Protein AF-A0A1C4ABR2-F1 (afdb_monomer_lite)

Organism: NCBI:txid1798183

Foldseek 3Di:
DEEEAEQADLDCDDDRVVVVVVVQVVVVVVVYHYDYHYPNPDPDDPDPPD

Radius of gyration: 13.1 Å; chains: 1; bounding box: 25×17×45 Å

pLDDT: mean 87.68, std 13.38, range [40.22, 97.94]

Structure (mmCIF, N/CA/C/O backbone):
data_AF-A0A1C4ABR2-F1
#
_entry.id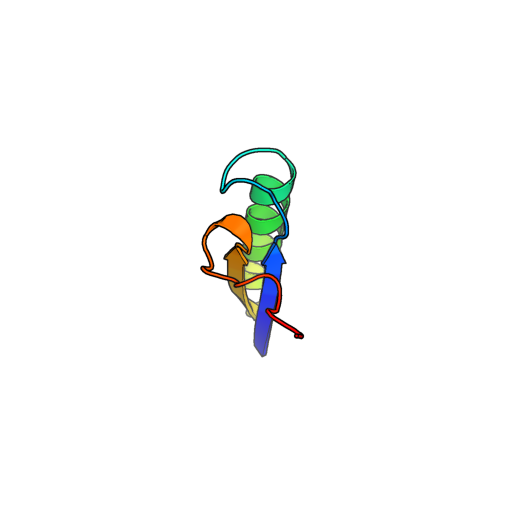   AF-A0A1C4ABR2-F1
#
loop_
_atom_site.group_PDB
_atom_site.id
_atom_site.type_symbol
_atom_site.label_atom_id
_atom_site.label_alt_id
_atom_site.label_comp_id
_atom_site.label_asym_id
_atom_site.label_entity_id
_atom_site.label_seq_id
_atom_site.pdbx_PDB_ins_code
_atom_site.Cartn_x
_atom_site.Cartn_y
_atom_site.Cartn_z
_atom_site.occupancy
_atom_site.B_iso_or_equiv
_atom_site.auth_seq_id
_atom_site.auth_comp_id
_atom_site.auth_asym_id
_atom_site.auth_atom_id
_atom_site.pdbx_PDB_model_num
ATOM 1 N N . MET A 1 1 ? -15.117 -2.106 9.054 1.00 86.62 1 MET A N 1
ATOM 2 C CA . MET A 1 1 ? -15.230 -1.569 7.674 1.00 86.62 1 MET A CA 1
ATOM 3 C C . MET A 1 1 ? -13.959 -1.952 6.934 1.00 86.62 1 MET A C 1
ATOM 5 O O . MET A 1 1 ? -12.931 -2.025 7.596 1.00 86.62 1 MET A O 1
ATOM 9 N N . LYS A 1 2 ? -14.012 -2.239 5.629 1.00 94.62 2 LYS A N 1
ATOM 10 C CA . LYS A 1 2 ? -12.813 -2.563 4.838 1.00 94.62 2 LYS A CA 1
ATOM 11 C C . LYS A 1 2 ? -12.580 -1.495 3.773 1.00 94.62 2 LYS A C 1
ATOM 13 O O . LYS A 1 2 ? -13.552 -1.013 3.194 1.00 94.62 2 LYS A O 1
ATOM 18 N N . GLY A 1 3 ? -11.326 -1.134 3.534 1.00 96.12 3 GLY A N 1
ATOM 19 C CA . GLY A 1 3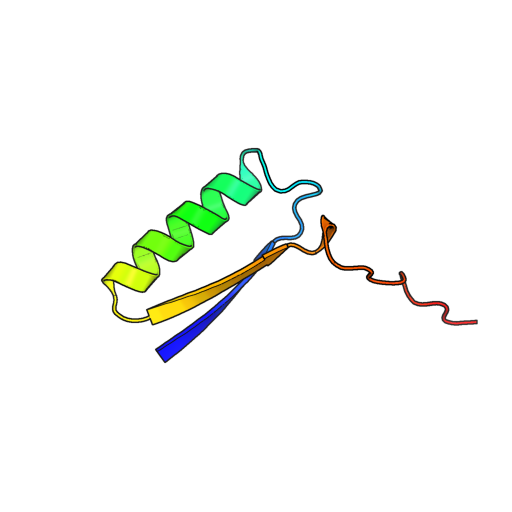 ? -10.915 -0.182 2.506 1.00 96.12 3 GLY A CA 1
ATOM 20 C C . GLY A 1 3 ? -9.695 -0.679 1.736 1.00 96.12 3 GLY A C 1
ATOM 21 O O . GLY A 1 3 ? -8.960 -1.549 2.198 1.00 96.12 3 GLY A O 1
ATOM 22 N N . ILE A 1 4 ? -9.495 -0.127 0.542 1.00 96.75 4 ILE A N 1
ATOM 23 C CA . ILE A 1 4 ? -8.382 -0.480 -0.341 1.00 96.75 4 ILE A CA 1
ATOM 24 C C . ILE A 1 4 ? -7.648 0.804 -0.718 1.00 96.75 4 ILE A C 1
ATOM 26 O O . ILE A 1 4 ? -8.275 1.780 -1.132 1.00 96.75 4 ILE A O 1
ATOM 30 N N . ILE A 1 5 ? -6.323 0.794 -0.599 1.00 95.88 5 ILE A N 1
ATOM 31 C CA . ILE A 1 5 ? -5.447 1.835 -1.139 1.00 95.88 5 ILE A CA 1
ATOM 32 C C . ILE A 1 5 ? -4.783 1.277 -2.394 1.00 95.88 5 ILE A C 1
ATOM 34 O O . ILE A 1 5 ? -4.015 0.322 -2.323 1.00 95.88 5 ILE A O 1
ATOM 38 N N . ILE A 1 6 ? -5.053 1.894 -3.542 1.00 94.31 6 ILE A N 1
ATOM 39 C CA . ILE A 1 6 ? -4.396 1.555 -4.805 1.00 94.31 6 ILE A CA 1
ATOM 40 C C . ILE A 1 6 ? -3.194 2.481 -4.975 1.00 94.31 6 ILE A C 1
ATOM 42 O O . ILE A 1 6 ? -3.351 3.686 -5.168 1.00 94.31 6 ILE A O 1
ATOM 46 N N . SER A 1 7 ? -1.988 1.924 -4.889 1.00 93.31 7 SER A N 1
ATOM 47 C CA . SER A 1 7 ? -0.743 2.664 -5.070 1.00 93.31 7 SER A CA 1
ATOM 48 C C . SER A 1 7 ? -0.203 2.451 -6.480 1.00 93.31 7 SER A C 1
ATOM 50 O O . SER A 1 7 ? 0.227 1.355 -6.840 1.00 93.31 7 SER A O 1
ATOM 52 N N . SER A 1 8 ? -0.186 3.523 -7.274 1.00 90.06 8 SER A N 1
ATOM 53 C CA . SER A 1 8 ? 0.445 3.565 -8.599 1.00 90.06 8 SER A CA 1
ATOM 54 C C . SER A 1 8 ? 1.939 3.894 -8.536 1.00 90.06 8 SER A C 1
ATOM 56 O O . SER A 1 8 ? 2.517 4.336 -9.527 1.00 90.06 8 SER A O 1
ATOM 58 N N . SER A 1 9 ? 2.568 3.762 -7.364 1.00 87.56 9 SER A N 1
ATOM 59 C CA . SER A 1 9 ? 4.009 3.966 -7.253 1.00 87.56 9 SER A CA 1
ATOM 60 C C . SER A 1 9 ? 4.739 2.932 -8.105 1.00 87.56 9 SER A C 1
ATOM 62 O O . SER A 1 9 ? 4.390 1.757 -8.075 1.00 87.56 9 SER A O 1
ATOM 64 N N . GLU A 1 10 ? 5.779 3.356 -8.821 1.00 82.56 10 GLU A N 1
ATOM 65 C CA . GLU A 1 10 ? 6.612 2.479 -9.659 1.00 82.56 10 GLU A CA 1
ATOM 66 C C . GLU A 1 10 ? 7.371 1.415 -8.845 1.00 82.56 10 GLU A C 1
ATOM 68 O O . GLU A 1 10 ? 7.939 0.482 -9.404 1.00 82.56 10 GLU A O 1
ATOM 73 N N . ARG A 1 11 ? 7.409 1.565 -7.516 1.00 83.19 11 ARG A N 1
ATOM 74 C CA . ARG A 1 11 ? 8.162 0.720 -6.588 1.00 83.19 11 ARG A CA 1
ATOM 75 C C . ARG A 1 11 ? 7.504 0.681 -5.209 1.00 83.19 11 ARG A C 1
ATOM 77 O O . ARG A 1 11 ? 6.875 1.645 -4.781 1.00 83.19 11 ARG A O 1
ATOM 84 N N . ARG A 1 12 ? 7.750 -0.395 -4.456 1.00 82.62 12 ARG A N 1
ATOM 85 C CA . ARG A 1 12 ? 7.332 -0.573 -3.047 1.00 82.62 12 ARG A CA 1
ATOM 86 C C . ARG A 1 12 ? 8.101 0.277 -2.022 1.00 82.62 12 ARG A C 1
ATOM 88 O O . ARG A 1 12 ? 8.069 0.012 -0.827 1.00 82.62 12 ARG A O 1
ATOM 95 N N . PHE A 1 13 ? 8.846 1.274 -2.482 1.00 82.81 13 PHE A N 1
ATOM 96 C CA . PHE A 1 13 ? 9.646 2.147 -1.634 1.00 82.81 13 PHE A CA 1
ATOM 97 C C . PHE A 1 13 ? 9.682 3.561 -2.208 1.00 82.81 13 PHE A C 1
ATOM 99 O O . PHE A 1 13 ? 9.570 3.769 -3.415 1.00 82.81 13 PHE A O 1
ATOM 106 N N . GLY A 1 14 ? 9.859 4.549 -1.336 1.00 86.94 14 GLY A N 1
ATOM 107 C CA . GLY A 1 14 ? 9.812 5.966 -1.690 1.00 86.94 14 GLY A CA 1
ATOM 108 C C . GLY A 1 14 ? 8.539 6.652 -1.203 1.00 86.94 14 GLY A C 1
ATOM 109 O O . GLY A 1 14 ? 7.681 6.037 -0.574 1.00 86.94 14 GLY A O 1
ATOM 110 N N 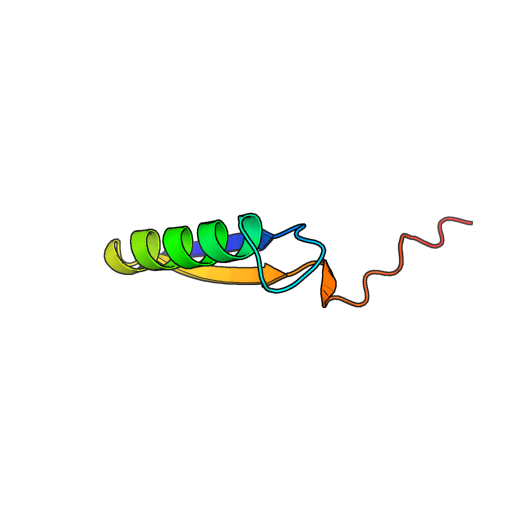. VAL A 1 15 ? 8.440 7.951 -1.490 1.00 91.31 15 VAL A N 1
ATOM 111 C CA . VAL A 1 15 ? 7.483 8.862 -0.842 1.00 91.31 15 VAL A CA 1
ATOM 112 C C . VAL A 1 15 ? 6.041 8.361 -0.947 1.00 91.31 15 VAL A C 1
ATOM 114 O O . VAL A 1 15 ? 5.358 8.275 0.067 1.00 91.31 15 VAL A O 1
ATOM 117 N N . THR A 1 16 ? 5.590 7.961 -2.139 1.00 92.44 16 THR A N 1
ATOM 118 C CA . THR A 1 16 ? 4.209 7.500 -2.354 1.00 92.44 16 THR A CA 1
ATOM 119 C C . THR A 1 16 ? 3.888 6.225 -1.573 1.00 92.44 16 THR A C 1
ATOM 121 O O . THR A 1 16 ? 2.847 6.164 -0.927 1.00 92.44 16 THR A O 1
ATOM 124 N N . SER A 1 17 ? 4.786 5.233 -1.572 1.00 91.50 17 SER A N 1
ATOM 125 C CA . SER A 1 17 ? 4.603 4.003 -0.788 1.00 91.50 17 SER A CA 1
ATOM 126 C C . SER A 1 17 ? 4.582 4.305 0.714 1.00 91.50 17 SER A C 1
ATOM 128 O O . SER A 1 17 ? 3.676 3.858 1.411 1.00 91.50 17 SER A O 1
ATOM 130 N N . SER A 1 18 ? 5.481 5.164 1.207 1.00 94.25 18 SER A N 1
ATOM 131 C CA . SER A 1 18 ? 5.481 5.581 2.616 1.00 94.25 18 SER A CA 1
ATOM 132 C C . SER A 1 18 ? 4.198 6.312 3.025 1.00 94.25 18 SER A C 1
ATOM 134 O O . SER A 1 18 ? 3.719 6.130 4.143 1.00 94.25 18 SER A O 1
ATOM 136 N N .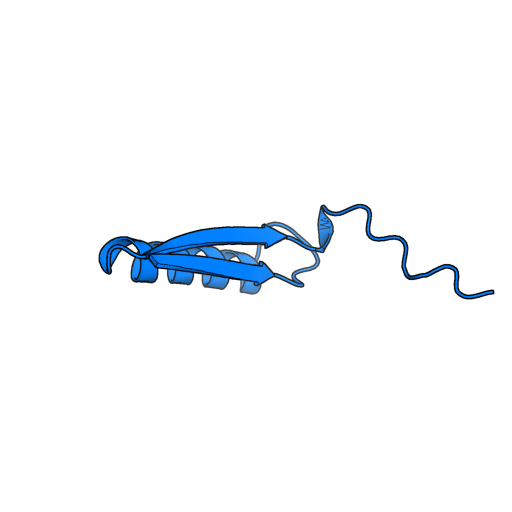 VAL A 1 19 ? 3.614 7.128 2.141 1.00 95.38 19 VAL A N 1
ATOM 137 C CA . VAL A 1 19 ? 2.319 7.777 2.396 1.00 95.38 19 VAL A CA 1
ATOM 138 C C . VAL A 1 19 ? 1.191 6.744 2.455 1.00 95.38 19 VAL A C 1
ATOM 140 O O . VAL A 1 19 ? 0.367 6.822 3.363 1.00 95.38 19 VAL A O 1
ATOM 143 N N . SER A 1 20 ? 1.165 5.758 1.550 1.00 95.69 20 SER A N 1
ATOM 144 C CA . SER A 1 20 ? 0.174 4.670 1.568 1.00 95.69 20 SER A CA 1
ATOM 145 C C . SER A 1 20 ? 0.223 3.857 2.868 1.00 95.69 20 SER A C 1
ATOM 147 O O . SER A 1 20 ? -0.820 3.624 3.476 1.00 95.69 20 SER A O 1
ATOM 149 N N . GLU A 1 21 ? 1.419 3.485 3.332 1.00 95.19 21 GLU A N 1
ATOM 150 C CA . GLU A 1 21 ? 1.602 2.744 4.590 1.00 95.19 21 GLU A CA 1
ATOM 151 C C . GLU A 1 21 ? 1.176 3.574 5.812 1.00 95.19 21 GLU A C 1
ATOM 153 O O . GLU A 1 21 ? 0.446 3.096 6.680 1.00 95.19 21 GLU A O 1
ATOM 158 N N . ASN A 1 22 ? 1.549 4.856 5.861 1.00 96.69 22 ASN A N 1
ATOM 159 C CA . ASN A 1 22 ? 1.116 5.741 6.945 1.00 96.69 22 ASN A CA 1
ATOM 160 C C . ASN A 1 22 ? -0.405 5.948 6.956 1.00 96.69 22 ASN A C 1
ATOM 162 O O . ASN A 1 22 ? -1.015 5.964 8.026 1.00 96.69 22 ASN A O 1
ATOM 166 N N . ALA A 1 23 ? -1.031 6.077 5.783 1.00 96.31 23 ALA A N 1
ATOM 167 C CA . ALA A 1 23 ? -2.482 6.184 5.670 1.00 96.31 23 ALA A CA 1
ATOM 168 C C . ALA A 1 23 ? -3.172 4.920 6.201 1.00 96.31 23 ALA A C 1
ATOM 170 O O . ALA A 1 23 ? -4.104 5.029 6.998 1.00 96.31 23 ALA A O 1
ATOM 171 N N . LYS A 1 24 ? -2.673 3.729 5.840 1.00 96.88 24 LYS A N 1
ATOM 172 C CA . LYS A 1 24 ? -3.151 2.454 6.389 1.00 96.88 24 LYS A CA 1
ATOM 173 C C . LYS A 1 24 ? -3.116 2.447 7.919 1.00 96.88 24 LYS A C 1
ATOM 175 O O . LYS A 1 24 ? -4.144 2.182 8.532 1.00 96.88 24 LYS A O 1
ATOM 180 N N . LEU A 1 25 ? -1.995 2.835 8.532 1.00 97.25 25 LEU A N 1
ATOM 181 C CA . LEU A 1 25 ? -1.871 2.884 9.995 1.00 97.25 25 LEU A CA 1
ATOM 182 C C . LEU A 1 25 ? -2.890 3.827 10.656 1.00 97.25 25 LEU A C 1
ATOM 184 O O . LEU A 1 25 ? -3.378 3.548 11.751 1.00 97.25 25 LEU A O 1
ATOM 188 N N . ILE A 1 26 ? -3.208 4.961 10.023 1.00 97.56 26 ILE A N 1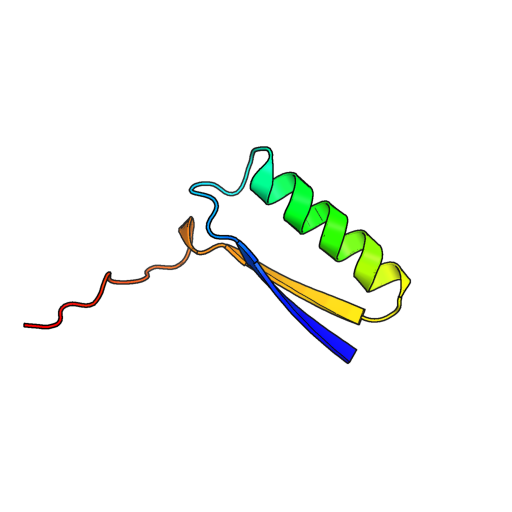
ATOM 189 C CA . ILE A 1 26 ? -4.216 5.904 10.534 1.00 97.56 26 ILE A CA 1
ATOM 190 C C . ILE A 1 26 ? -5.614 5.276 10.475 1.00 97.56 26 ILE A C 1
ATOM 192 O O . ILE A 1 26 ? -6.352 5.337 11.456 1.00 97.56 26 ILE A O 1
ATOM 196 N N . PHE A 1 27 ? -5.967 4.640 9.359 1.00 97.25 27 PHE A N 1
ATOM 197 C CA . PHE A 1 27 ? -7.271 3.998 9.187 1.00 97.25 27 PHE A CA 1
ATOM 198 C C . PHE A 1 27 ? -7.452 2.762 10.078 1.00 97.25 27 PHE A C 1
ATOM 200 O O . PHE A 1 27 ? -8.530 2.569 10.643 1.00 97.25 27 PHE A O 1
ATOM 207 N N . GLU A 1 28 ? -6.397 1.981 10.302 1.00 95.31 28 GLU A N 1
ATOM 208 C CA . GLU A 1 28 ? -6.433 0.839 11.222 1.00 95.31 28 GLU A CA 1
ATOM 209 C C . GLU A 1 28 ? -6.698 1.277 12.670 1.00 95.31 28 GLU A C 1
ATOM 211 O O . GLU A 1 28 ? -7.477 0.634 13.376 1.00 95.31 28 GLU A O 1
ATOM 216 N N . LYS A 1 29 ? -6.165 2.434 13.100 1.00 97.00 29 LYS A N 1
ATOM 217 C CA . LYS A 1 29 ? -6.512 3.040 14.404 1.00 97.00 29 LYS A CA 1
ATOM 218 C C . LYS A 1 29 ? -7.993 3.414 14.513 1.00 9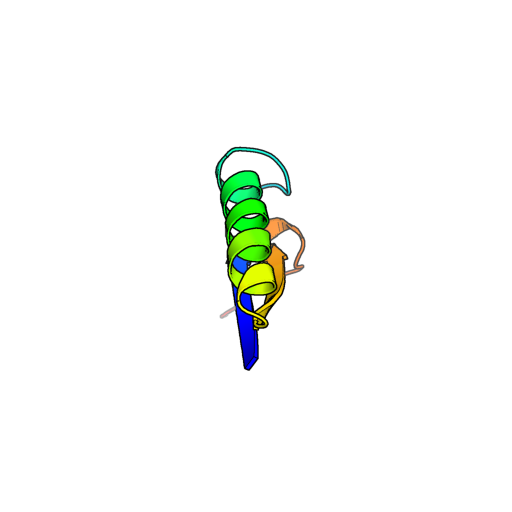7.00 29 LYS A C 1
ATOM 220 O O . LYS A 1 29 ? -8.522 3.479 15.618 1.00 97.00 29 LYS A O 1
ATOM 225 N N . MET A 1 30 ? -8.664 3.636 13.385 1.00 96.38 30 MET A N 1
ATOM 226 C CA . MET A 1 30 ? -10.103 3.900 13.301 1.00 96.38 30 MET A CA 1
ATOM 227 C C . MET A 1 30 ? -10.931 2.616 13.112 1.00 96.38 30 MET A C 1
ATOM 229 O O . MET A 1 30 ? -12.107 2.697 12.766 1.00 96.38 30 MET A O 1
ATOM 233 N N . GLN A 1 31 ? -10.337 1.433 13.330 1.00 96.38 31 GLN A N 1
ATOM 234 C CA . GLN A 1 31 ? -10.970 0.121 13.127 1.00 96.38 31 GLN A CA 1
ATOM 235 C C . GLN A 1 31 ? -11.433 -0.121 11.676 1.00 96.38 31 GLN A C 1
ATOM 237 O O . GLN A 1 31 ? -12.396 -0.855 11.412 1.00 96.38 31 GLN A O 1
ATOM 242 N N . VAL A 1 32 ? -10.739 0.494 10.716 1.00 97.31 32 VAL A N 1
ATOM 243 C CA . VAL A 1 32 ? -10.898 0.220 9.288 1.00 97.31 32 VAL A CA 1
ATOM 244 C C . VAL A 1 32 ? -9.747 -0.673 8.842 1.00 97.31 32 VAL A C 1
ATOM 246 O O . VAL A 1 32 ? -8.584 -0.295 8.925 1.00 97.31 32 VAL A O 1
ATOM 249 N N . GLU A 1 33 ? -10.072 -1.868 8.365 1.00 96.69 33 GLU A N 1
ATOM 250 C CA . GLU A 1 33 ? -9.094 -2.794 7.796 1.00 96.69 33 GLU A CA 1
ATOM 251 C C . GLU A 1 33 ? -8.701 -2.297 6.401 1.00 96.69 33 GLU A C 1
ATOM 253 O O . GLU A 1 33 ? -9.576 -2.119 5.549 1.00 96.69 33 GLU A O 1
ATOM 258 N N . ILE A 1 34 ? -7.408 -2.049 6.172 1.00 97.94 34 ILE A N 1
ATOM 259 C CA . ILE A 1 34 ? -6.901 -1.532 4.897 1.00 97.94 34 ILE A CA 1
ATOM 260 C C . ILE A 1 34 ? -5.953 -2.527 4.233 1.00 97.94 34 ILE A C 1
ATOM 262 O O . ILE A 1 34 ? -4.930 -2.926 4.797 1.00 97.94 34 ILE A O 1
ATOM 266 N N . GLU A 1 35 ? -6.249 -2.837 2.976 1.00 96.38 35 GLU A N 1
ATOM 267 C CA . GLU A 1 35 ? -5.341 -3.526 2.065 1.00 96.38 35 GLU A CA 1
ATOM 268 C C . GLU A 1 35 ? -4.680 -2.514 1.122 1.00 96.38 35 GLU A C 1
ATOM 270 O O . GLU A 1 35 ? -5.351 -1.647 0.557 1.00 96.38 35 GLU A O 1
ATOM 275 N N . ILE A 1 36 ? -3.358 -2.604 0.952 1.00 94.81 36 ILE A N 1
ATOM 276 C CA . ILE A 1 36 ? -2.626 -1.777 -0.013 1.00 94.81 36 ILE A CA 1
ATOM 277 C C . ILE A 1 36 ? -2.274 -2.645 -1.214 1.00 94.81 36 ILE A C 1
ATOM 279 O O . ILE A 1 36 ? -1.556 -3.636 -1.087 1.00 94.81 36 ILE A O 1
ATOM 283 N N . VAL A 1 37 ? -2.741 -2.229 -2.386 1.00 94.00 37 VAL A N 1
ATOM 284 C CA . VAL A 1 37 ? -2.455 -2.873 -3.665 1.00 94.00 37 VAL A CA 1
ATOM 285 C C . VAL A 1 37 ? -1.425 -2.034 -4.409 1.00 94.00 37 VAL A C 1
ATOM 287 O O . VAL A 1 37 ? -1.680 -0.882 -4.759 1.00 94.00 37 VAL A O 1
ATOM 290 N N . TYR A 1 38 ? -0.253 -2.613 -4.654 1.00 92.38 38 TYR A N 1
ATOM 291 C CA . TYR A 1 38 ? 0.829 -1.973 -5.397 1.00 92.38 38 TYR A CA 1
ATOM 292 C C . TYR A 1 38 ? 0.757 -2.374 -6.869 1.00 92.38 38 TYR A C 1
ATOM 294 O O . TYR A 1 38 ? 1.096 -3.502 -7.221 1.00 92.38 38 TYR A O 1
ATOM 302 N N . LEU A 1 39 ? 0.346 -1.446 -7.737 1.00 90.44 39 LEU A N 1
ATOM 303 C CA . LEU A 1 39 ? 0.161 -1.735 -9.164 1.00 90.44 39 LEU A CA 1
ATOM 304 C C . LEU A 1 39 ? 1.466 -2.154 -9.857 1.00 90.44 39 LEU A C 1
ATOM 306 O O . LEU A 1 39 ? 1.417 -2.940 -10.794 1.00 90.44 39 LEU A O 1
ATOM 310 N N . CYS A 1 40 ? 2.624 -1.681 -9.380 1.00 87.12 40 CYS A N 1
ATOM 311 C CA . CYS A 1 40 ? 3.938 -2.048 -9.922 1.00 87.12 40 CYS A CA 1
ATOM 312 C C . CYS A 1 40 ? 4.318 -3.523 -9.733 1.00 87.12 40 CYS A C 1
ATOM 314 O O . CYS A 1 40 ? 5.203 -4.014 -10.426 1.00 87.12 40 CYS A O 1
ATOM 316 N N . GLU A 1 41 ? 3.674 -4.230 -8.807 1.00 86.50 41 GLU A N 1
ATOM 317 C CA . GLU A 1 41 ? 3.918 -5.658 -8.577 1.00 86.50 41 GLU A CA 1
ATOM 318 C C . GLU A 1 41 ? 2.869 -6.554 -9.218 1.00 86.50 41 GLU A C 1
ATOM 320 O O . GLU A 1 41 ? 3.011 -7.777 -9.263 1.00 86.50 41 GLU A O 1
ATOM 325 N N . MET A 1 42 ? 1.787 -5.952 -9.690 1.00 86.31 42 MET A N 1
ATOM 326 C CA . MET A 1 42 ? 0.768 -6.681 -10.403 1.00 86.31 42 MET A CA 1
ATOM 327 C C . MET A 1 42 ? 1.248 -6.875 -11.836 1.00 86.31 42 MET A C 1
ATOM 329 O O . MET A 1 42 ? 1.693 -5.935 -12.493 1.00 86.31 42 MET A O 1
ATOM 333 N N . ASN A 1 43 ? 1.111 -8.096 -12.349 1.00 77.50 43 ASN A N 1
ATOM 334 C CA . ASN A 1 43 ? 1.259 -8.352 -13.776 1.00 77.50 43 ASN A CA 1
ATOM 335 C C . ASN A 1 43 ? 0.013 -7.831 -14.506 1.00 77.50 43 ASN A C 1
ATOM 337 O O . ASN A 1 43 ? -0.849 -8.589 -14.952 1.00 77.50 43 ASN A O 1
ATOM 341 N N . LEU A 1 44 ? -0.117 -6.508 -14.534 1.00 75.06 44 LEU A N 1
ATOM 342 C CA . LEU A 1 44 ? -1.114 -5.812 -15.318 1.00 75.06 44 LEU A CA 1
ATOM 343 C C . LEU A 1 44 ? -0.546 -5.761 -16.724 1.00 75.06 44 LEU A C 1
ATOM 345 O O . LEU A 1 44 ? 0.293 -4.919 -17.032 1.00 75.06 44 LEU A O 1
ATOM 349 N N . SER A 1 45 ? -0.995 -6.682 -17.576 1.00 70.88 45 SER A N 1
ATOM 350 C CA . SER A 1 45 ? -0.920 -6.442 -19.011 1.00 70.88 45 SER A CA 1
ATOM 351 C C . SER A 1 45 ? -1.521 -5.049 -19.240 1.00 70.88 45 SER A C 1
ATOM 353 O O . SER A 1 45 ? -2.697 -4.852 -18.912 1.00 70.88 45 SER A O 1
ATOM 355 N N . PRO A 1 46 ? -0.756 -4.062 -19.749 1.00 64.56 46 PRO A N 1
ATOM 356 C CA . PRO A 1 46 ? -1.395 -2.913 -20.358 1.00 64.56 46 PRO A CA 1
ATOM 357 C C . PRO A 1 46 ? -2.195 -3.531 -21.495 1.00 64.56 46 PRO A C 1
ATOM 359 O O . PRO A 1 46 ? -1.600 -4.163 -22.364 1.00 64.56 46 PRO A O 1
ATOM 362 N N . TRP A 1 47 ? -3.522 -3.515 -21.375 1.00 58.53 47 TRP A N 1
ATOM 363 C CA . TRP A 1 47 ? -4.456 -4.166 -22.288 1.00 58.53 47 TRP A CA 1
ATOM 364 C C . TRP A 1 47 ? -3.881 -4.334 -23.700 1.00 58.53 47 TRP A C 1
ATOM 366 O O . TRP A 1 47 ? -3.670 -3.349 -24.407 1.00 58.53 47 TRP A O 1
ATOM 376 N N . SER A 1 48 ? -3.694 -5.581 -24.136 1.00 54.25 48 SER A N 1
ATOM 377 C CA . SER A 1 48 ? -3.743 -5.904 -25.559 1.00 54.25 48 SER A CA 1
ATOM 378 C C . SER A 1 48 ? -5.198 -5.750 -26.010 1.00 54.25 48 SER A C 1
ATOM 380 O O . SER A 1 48 ? -5.936 -6.724 -26.160 1.00 54.25 48 SER A O 1
ATOM 382 N N . CYS A 1 49 ? -5.657 -4.507 -26.131 1.00 47.19 49 CYS A N 1
ATOM 383 C CA . CYS A 1 49 ? -6.716 -4.205 -27.072 1.00 47.19 49 CYS A CA 1
ATOM 384 C C . CYS A 1 49 ? -6.035 -4.123 -28.437 1.00 47.19 49 CYS A C 1
ATOM 386 O O . CYS A 1 49 ? -5.152 -3.284 -28.616 1.00 47.19 49 CYS A O 1
ATOM 388 N N . SER A 1 50 ? -6.486 -4.987 -29.352 1.00 40.22 50 SER A N 1
ATOM 389 C CA . SER A 1 50 ? -5.998 -5.284 -30.716 1.00 40.22 50 SER A CA 1
ATOM 390 C C . SER A 1 50 ? -4.752 -6.157 -30.843 1.00 40.22 50 SER A C 1
ATOM 392 O O . SER A 1 50 ? -3.659 -5.735 -30.417 1.00 40.22 50 SER A O 1
#

Secondary structure (DSSP, 8-state):
-EEEEEE--SSSSSHHHHHHHHHHHHHHHTT-EEEEEEGGGS--------

Sequence (50 aa):
MKGIIISSSERRFGVTSSVSENAKLIFEKMQVEIEIVYLCEMNLSPWSCS